Protein AF-A0A455TUZ4-F1 (afdb_monomer_lite)

Organism: Enterococcus faecium (NCBI:txid1352)

Structure (mmCIF, N/CA/C/O backbone):
data_AF-A0A455TUZ4-F1
#
_entry.id   AF-A0A455TUZ4-F1
#
loop_
_atom_site.group_PDB
_atom_site.id
_atom_site.type_symbol
_atom_site.label_atom_id
_atom_site.label_alt_id
_atom_site.label_comp_id
_atom_site.label_asym_id
_atom_site.label_entity_id
_atom_site.label_seq_id
_atom_site.pdbx_PDB_ins_code
_atom_site.Cartn_x
_atom_site.Cartn_y
_atom_site.Cartn_z
_atom_site.occupancy
_atom_site.B_iso_or_equiv
_atom_site.auth_seq_id
_atom_site.auth_comp_id
_atom_site.auth_asym_id
_atom_site.auth_atom_id
_atom_site.pdbx_PDB_model_num
ATOM 1 N N . MET A 1 1 ? 66.839 -11.693 -71.336 1.00 48.59 1 MET A N 1
ATOM 2 C CA . MET A 1 1 ? 67.489 -10.433 -70.902 1.00 48.59 1 MET A CA 1
ATOM 3 C C . MET A 1 1 ? 66.355 -9.428 -70.733 1.00 48.59 1 MET A C 1
ATOM 5 O O . MET A 1 1 ? 65.620 -9.278 -71.690 1.00 48.59 1 MET A O 1
ATOM 9 N N . VAL A 1 2 ? 66.029 -8.844 -69.581 1.00 43.50 2 VAL A N 1
ATOM 10 C CA . VAL A 1 2 ? 66.824 -8.419 -68.421 1.00 43.50 2 VAL A CA 1
ATOM 11 C C . VAL A 1 2 ? 65.975 -8.527 -67.129 1.00 43.50 2 VAL A C 1
ATOM 13 O O . VAL A 1 2 ? 64.757 -8.633 -67.217 1.00 43.50 2 VAL A O 1
ATOM 16 N N . SER A 1 3 ? 66.673 -8.542 -65.990 1.00 46.59 3 SER A N 1
ATOM 17 C CA . SER A 1 3 ? 66.346 -8.312 -64.563 1.00 46.59 3 SER A CA 1
ATOM 18 C C . SER A 1 3 ? 64.923 -7.844 -64.164 1.00 46.59 3 SER A C 1
ATOM 20 O O . SER A 1 3 ? 64.280 -7.096 -64.885 1.00 46.59 3 SER A O 1
ATOM 22 N N . SER A 1 4 ? 64.384 -8.184 -62.983 1.00 50.94 4 SER A N 1
ATOM 23 C CA . SER A 1 4 ? 64.894 -7.706 -61.683 1.00 50.94 4 SER A CA 1
ATOM 24 C C . SER A 1 4 ? 64.309 -8.453 -60.477 1.00 50.94 4 SER A C 1
ATOM 26 O O . SER A 1 4 ? 63.168 -8.903 -60.482 1.00 50.94 4 SER A O 1
ATOM 28 N N . SER A 1 5 ? 65.127 -8.542 -59.432 1.00 53.75 5 SER A N 1
ATOM 29 C CA . SER A 1 5 ? 64.927 -9.252 -58.170 1.00 53.75 5 SER A CA 1
ATOM 30 C C . SER A 1 5 ? 64.804 -8.286 -56.981 1.00 53.75 5 SER A C 1
ATOM 32 O O . SER A 1 5 ? 65.512 -7.283 -56.981 1.00 53.75 5 SER A O 1
ATOM 34 N N . LEU A 1 6 ? 64.057 -8.702 -55.942 1.00 51.56 6 LEU A N 1
ATOM 35 C CA . LEU A 1 6 ? 64.067 -8.229 -54.535 1.00 51.56 6 LEU A CA 1
ATOM 36 C C . LEU A 1 6 ? 63.584 -6.779 -54.293 1.00 51.56 6 LEU A C 1
ATOM 38 O O . LEU A 1 6 ? 63.928 -5.866 -55.021 1.00 51.56 6 LEU A O 1
ATOM 42 N N . GLY A 1 7 ? 62.824 -6.439 -53.254 1.00 52.12 7 GLY A N 1
ATOM 43 C CA . GLY A 1 7 ? 62.283 -7.165 -52.109 1.00 52.12 7 GLY A CA 1
ATOM 44 C C . GLY A 1 7 ? 61.522 -6.147 -51.244 1.00 52.12 7 GLY A C 1
ATOM 45 O O . GLY A 1 7 ? 62.008 -5.041 -51.017 1.00 52.12 7 GLY A O 1
ATOM 46 N N . THR A 1 8 ? 60.307 -6.466 -50.803 1.00 59.72 8 THR A N 1
ATOM 47 C CA . THR A 1 8 ? 59.522 -5.597 -49.911 1.00 59.72 8 THR A CA 1
ATOM 48 C C . THR A 1 8 ? 60.020 -5.760 -48.480 1.00 59.72 8 THR A C 1
ATOM 50 O O . THR A 1 8 ? 59.752 -6.770 -47.835 1.00 59.72 8 THR A O 1
ATOM 53 N N . SER A 1 9 ? 60.779 -4.779 -47.997 1.00 56.19 9 SER A N 1
ATOM 54 C CA . SER A 1 9 ? 61.252 -4.732 -46.614 1.00 56.19 9 SER A CA 1
ATOM 55 C C . SER A 1 9 ? 60.105 -4.312 -45.685 1.00 56.19 9 SER A C 1
ATOM 57 O O . SER A 1 9 ? 59.583 -3.205 -45.813 1.00 56.19 9 SER A O 1
ATOM 59 N N . LEU A 1 10 ? 59.694 -5.195 -44.769 1.00 61.59 10 LEU A N 1
ATOM 60 C CA . LEU A 1 10 ? 58.738 -4.888 -43.703 1.00 61.59 10 LEU A CA 1
ATOM 61 C C . LEU A 1 10 ? 59.512 -4.342 -42.495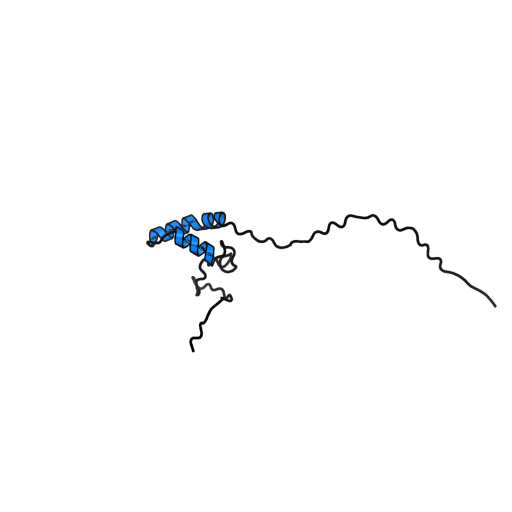 1.00 61.59 10 LEU A C 1
ATOM 63 O O . LEU A 1 10 ? 60.143 -5.097 -41.757 1.00 61.59 10 LEU A O 1
ATOM 67 N N . LEU A 1 11 ? 59.478 -3.025 -42.297 1.00 55.81 11 LEU A N 1
ATOM 68 C CA . LEU A 1 11 ? 60.016 -2.378 -41.099 1.00 55.81 11 LEU A CA 1
ATOM 69 C C . LEU A 1 11 ? 59.071 -2.631 -39.916 1.00 55.81 11 LEU A C 1
ATOM 71 O O . LEU A 1 11 ? 58.076 -1.931 -39.743 1.00 55.81 11 LEU A O 1
ATOM 75 N N . VAL A 1 12 ? 59.388 -3.629 -39.090 1.00 60.94 12 VAL A N 1
ATOM 76 C CA . VAL A 1 12 ? 58.763 -3.807 -37.771 1.00 60.94 12 VAL A CA 1
ATOM 77 C C . VAL A 1 12 ? 59.485 -2.887 -36.788 1.00 60.94 12 VAL A C 1
ATOM 79 O O . VAL A 1 12 ? 60.535 -3.227 -36.248 1.00 60.94 12 VAL A O 1
ATOM 82 N N . GLY A 1 13 ? 58.952 -1.681 -36.598 1.00 55.47 13 GLY A N 1
ATOM 83 C CA . GLY A 1 13 ? 59.354 -0.820 -35.487 1.00 55.47 13 GLY A CA 1
ATOM 84 C C . GLY A 1 13 ? 58.789 -1.342 -34.157 1.00 55.47 13 GLY A C 1
ATOM 85 O O . GLY A 1 13 ? 57.751 -2.009 -34.163 1.00 55.47 13 GLY A O 1
ATOM 86 N N . PRO A 1 14 ? 59.427 -1.050 -33.009 1.00 55.72 14 PRO A N 1
ATOM 87 C CA . PRO A 1 14 ? 58.865 -1.400 -31.713 1.00 55.72 14 PRO A CA 1
ATOM 88 C C . PRO A 1 14 ? 57.566 -0.612 -31.504 1.00 55.72 14 PRO A C 1
ATOM 90 O O . PRO A 1 14 ? 57.588 0.610 -31.354 1.00 55.72 14 PRO A O 1
ATOM 93 N N . MET A 1 15 ? 56.423 -1.302 -31.493 1.00 55.47 15 MET A N 1
ATOM 94 C CA . MET A 1 15 ? 55.205 -0.719 -30.940 1.00 55.47 15 MET A CA 1
ATOM 95 C C . MET A 1 15 ? 55.405 -0.562 -29.436 1.00 55.47 15 MET A C 1
ATOM 97 O O . MET A 1 15 ? 55.523 -1.541 -28.702 1.00 55.47 15 MET A O 1
ATOM 101 N N . MET A 1 16 ? 55.452 0.685 -28.981 1.00 55.97 16 MET A N 1
ATOM 102 C CA . MET A 1 16 ? 55.332 1.016 -27.568 1.00 55.97 16 MET A CA 1
ATOM 103 C C . MET A 1 16 ? 53.908 0.634 -27.143 1.00 55.97 16 MET A C 1
ATOM 105 O O . MET A 1 16 ? 52.960 1.361 -27.433 1.00 55.97 16 MET A O 1
ATOM 109 N N . VAL A 1 17 ? 53.739 -0.528 -26.508 1.00 54.59 17 VAL A N 1
ATOM 110 C CA . VAL A 1 17 ? 52.475 -0.891 -25.857 1.00 54.59 17 VAL A CA 1
ATOM 111 C C . VAL A 1 17 ? 52.363 -0.013 -24.620 1.00 54.59 17 VAL A C 1
ATOM 113 O O . VAL A 1 17 ? 52.933 -0.312 -23.572 1.00 54.59 17 VAL A O 1
ATOM 116 N N . THR A 1 18 ? 51.670 1.115 -24.738 1.00 52.03 18 THR A N 1
ATOM 117 C CA . THR A 1 18 ? 51.223 1.833 -23.552 1.00 52.03 18 THR A CA 1
ATOM 118 C C . THR A 1 18 ? 50.140 0.966 -22.919 1.00 52.03 18 THR A C 1
ATOM 120 O O . THR A 1 18 ? 49.071 0.757 -23.488 1.00 52.03 18 THR A O 1
ATOM 123 N N . ALA A 1 19 ? 50.435 0.378 -21.760 1.00 58.31 19 ALA A N 1
ATOM 124 C CA . ALA A 1 19 ? 49.419 -0.268 -20.943 1.00 58.31 19 ALA A CA 1
ATOM 125 C C . ALA A 1 19 ? 48.482 0.828 -20.421 1.00 58.31 19 ALA A C 1
ATOM 127 O O . ALA A 1 19 ? 48.681 1.380 -19.340 1.00 58.31 19 ALA A O 1
ATOM 128 N N . VAL A 1 20 ? 47.489 1.201 -21.227 1.00 54.00 20 VAL A N 1
ATOM 129 C CA . VAL A 1 20 ? 46.337 1.945 -20.732 1.00 54.00 20 VAL A CA 1
ATOM 130 C C . VAL A 1 20 ? 45.619 0.983 -19.787 1.00 54.00 20 VAL A C 1
ATOM 132 O O . VAL A 1 20 ? 45.302 -0.130 -20.217 1.00 54.00 20 VAL A O 1
ATOM 135 N N . PRO A 1 21 ? 45.384 1.335 -18.512 1.00 50.50 21 PRO A N 1
ATOM 136 C CA . PRO A 1 21 ? 44.546 0.510 -17.663 1.00 50.50 21 PRO A CA 1
ATOM 137 C C . PRO A 1 21 ? 43.171 0.451 -18.328 1.00 50.50 21 PRO A C 1
ATOM 139 O O . PRO A 1 21 ? 42.440 1.440 -18.356 1.00 50.50 21 PRO A O 1
ATOM 142 N N . GLN A 1 22 ? 42.825 -0.697 -18.911 1.00 45.62 22 GLN A N 1
ATOM 143 C CA . GLN A 1 22 ? 41.437 -0.973 -19.231 1.00 45.62 22 GLN A CA 1
ATOM 144 C C . GLN A 1 22 ? 40.730 -1.143 -17.897 1.00 45.62 22 GLN A C 1
ATOM 146 O O . GLN A 1 22 ? 40.739 -2.215 -17.295 1.00 45.62 22 GLN A O 1
ATOM 151 N N . HIS A 1 23 ? 40.162 -0.045 -17.410 1.00 48.53 23 HIS A N 1
ATOM 152 C CA . HIS A 1 23 ? 39.167 -0.102 -16.366 1.00 48.53 23 HIS A CA 1
ATOM 153 C C . HIS A 1 23 ? 37.979 -0.858 -16.959 1.00 48.53 23 HIS A C 1
ATOM 155 O O . HIS A 1 23 ? 37.214 -0.319 -17.761 1.00 48.53 23 HIS A O 1
ATOM 161 N N . VAL A 1 24 ? 37.891 -2.149 -16.643 1.00 52.78 24 VAL A N 1
ATOM 162 C CA . VAL A 1 24 ? 36.712 -2.963 -16.920 1.00 52.78 24 VAL A CA 1
ATOM 163 C C . VAL A 1 24 ? 35.606 -2.387 -16.049 1.00 52.78 24 VAL A C 1
ATOM 165 O O . VAL A 1 24 ? 35.453 -2.739 -14.884 1.00 52.78 24 VAL A O 1
ATOM 168 N N .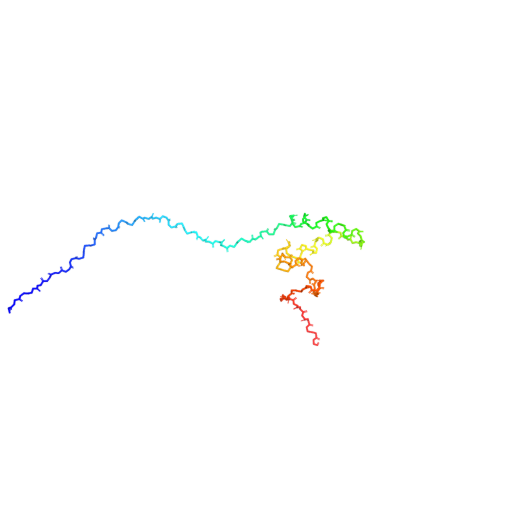 HIS A 1 25 ? 34.872 -1.423 -16.593 1.00 48.16 25 HIS A N 1
ATOM 169 C CA . HIS A 1 25 ? 33.552 -1.116 -16.087 1.00 48.16 25 HIS A CA 1
ATOM 170 C C . HIS A 1 25 ? 32.669 -2.281 -16.527 1.00 48.16 25 HIS A C 1
ATOM 172 O O . HIS A 1 25 ? 32.278 -2.376 -17.689 1.00 48.16 25 HIS A O 1
ATOM 178 N N . ALA A 1 26 ? 32.419 -3.212 -15.610 1.00 53.00 26 ALA A N 1
ATOM 179 C CA . ALA A 1 26 ? 31.184 -3.964 -15.681 1.00 53.00 26 ALA A CA 1
ATOM 180 C C . ALA A 1 26 ? 30.072 -2.922 -15.519 1.00 53.00 26 ALA A C 1
ATOM 182 O O . ALA A 1 26 ? 29.904 -2.361 -14.437 1.00 53.00 26 ALA A O 1
ATOM 183 N N . ASP A 1 27 ? 29.392 -2.584 -16.613 1.00 47.16 27 ASP A N 1
ATOM 184 C CA . ASP A 1 27 ? 28.129 -1.861 -16.534 1.00 47.16 27 ASP A CA 1
ATOM 185 C C . ASP A 1 27 ? 27.142 -2.792 -15.824 1.00 47.16 27 ASP A C 1
ATOM 187 O O . ASP A 1 27 ? 26.488 -3.639 -16.434 1.00 47.16 27 ASP A O 1
ATOM 191 N N . GLU A 1 28 ? 27.047 -2.661 -14.502 1.00 54.94 28 GLU A N 1
ATOM 192 C CA . GLU A 1 28 ? 25.908 -3.148 -13.734 1.00 54.94 28 GLU A CA 1
ATOM 193 C C . GLU A 1 28 ? 24.729 -2.216 -14.023 1.00 54.94 28 GLU A C 1
ATOM 195 O O . GLU A 1 28 ? 24.278 -1.432 -13.187 1.00 54.94 28 GLU A O 1
ATOM 200 N N . GLN A 1 29 ? 24.247 -2.247 -15.267 1.00 47.22 29 GLN A N 1
ATOM 201 C CA . GLN A 1 29 ? 23.084 -1.483 -15.679 1.00 47.22 29 GLN A CA 1
ATOM 202 C C . GLN A 1 29 ? 21.829 -2.205 -15.177 1.00 47.22 29 GLN A C 1
ATOM 204 O O . GLN A 1 29 ? 21.115 -2.893 -15.900 1.00 47.22 29 GLN A O 1
ATOM 209 N N . GLY A 1 30 ? 21.593 -2.055 -13.880 1.00 43.97 30 GLY A N 1
ATOM 210 C CA . GLY A 1 30 ? 20.401 -2.493 -13.186 1.00 43.97 30 GLY A CA 1
ATOM 211 C C . GLY A 1 30 ? 20.267 -1.655 -11.932 1.00 43.97 30 GLY A C 1
ATOM 212 O O . GLY A 1 30 ? 20.719 -2.061 -10.868 1.00 43.97 30 GLY A O 1
ATOM 213 N N . SER A 1 31 ? 19.642 -0.482 -12.049 1.00 46.59 31 SER A N 1
ATOM 214 C CA . SER A 1 31 ? 19.110 0.223 -10.884 1.00 46.59 31 SER A CA 1
ATOM 215 C C . SER A 1 31 ? 18.004 -0.660 -10.304 1.00 46.59 31 SER A C 1
ATOM 217 O O . SER A 1 31 ? 16.835 -0.553 -10.663 1.00 46.59 31 SER A O 1
ATOM 219 N N . GLN A 1 32 ? 18.395 -1.632 -9.482 1.00 52.22 32 GLN A N 1
ATOM 220 C CA . GLN A 1 32 ? 17.488 -2.305 -8.574 1.00 52.22 32 GLN A CA 1
ATOM 221 C C . GLN A 1 32 ? 16.989 -1.183 -7.668 1.00 52.22 32 GLN A C 1
ATOM 223 O O . GLN A 1 32 ? 17.759 -0.651 -6.868 1.00 52.22 32 GLN A O 1
ATOM 228 N N . THR A 1 33 ? 15.746 -0.743 -7.852 1.00 58.53 33 THR A N 1
ATOM 229 C CA . THR A 1 33 ? 15.086 0.115 -6.873 1.00 58.53 33 THR A CA 1
ATOM 230 C C . THR A 1 33 ? 15.120 -0.668 -5.571 1.00 58.53 33 THR A C 1
ATOM 232 O O . THR A 1 33 ? 14.409 -1.660 -5.426 1.00 58.53 33 THR A O 1
ATOM 235 N N . VAL A 1 34 ? 16.049 -0.321 -4.681 1.00 65.31 34 VAL A N 1
ATOM 236 C CA . VAL A 1 34 ? 16.178 -1.012 -3.405 1.00 65.31 34 VAL A CA 1
ATOM 237 C C . VAL A 1 34 ? 14.879 -0.723 -2.679 1.00 65.31 34 VAL A C 1
ATOM 239 O O . VAL A 1 34 ? 14.574 0.435 -2.401 1.00 65.31 34 VAL A O 1
ATOM 242 N N . ALA A 1 35 ? 14.074 -1.762 -2.475 1.00 75.81 35 ALA A N 1
ATOM 243 C CA . ALA A 1 35 ? 12.856 -1.647 -1.703 1.00 75.81 35 ALA A CA 1
ATOM 244 C C . ALA A 1 35 ? 13.210 -1.043 -0.340 1.00 75.81 35 ALA A C 1
ATOM 246 O O . ALA A 1 35 ? 14.019 -1.609 0.395 1.00 75.81 35 ALA A O 1
ATOM 247 N N . ASP A 1 36 ? 12.622 0.110 -0.033 1.00 90.62 36 ASP A N 1
ATOM 248 C CA . ASP A 1 36 ? 12.730 0.761 1.265 1.00 90.62 36 ASP A CA 1
ATOM 249 C C . ASP A 1 36 ? 11.392 0.577 1.991 1.00 90.62 36 ASP A C 1
ATOM 251 O O . ASP A 1 36 ? 10.412 1.267 1.678 1.00 90.62 36 ASP A O 1
ATOM 255 N N . PRO A 1 37 ? 11.312 -0.376 2.939 1.00 93.19 37 PRO A N 1
ATOM 256 C CA . PRO A 1 37 ? 10.080 -0.639 3.662 1.00 93.19 37 PRO A CA 1
ATOM 257 C C . PRO A 1 37 ? 9.576 0.588 4.417 1.00 93.19 37 PRO A C 1
ATOM 259 O O . PRO A 1 37 ? 8.366 0.781 4.493 1.00 93.19 37 PRO A O 1
ATOM 262 N N . GLN A 1 38 ? 10.476 1.418 4.957 1.00 96.94 38 GLN A N 1
ATOM 263 C CA . GLN A 1 38 ? 10.073 2.581 5.738 1.00 96.94 38 GLN A CA 1
ATOM 264 C C . GLN A 1 38 ? 9.484 3.655 4.829 1.00 96.94 38 GLN A C 1
ATOM 266 O O . GLN A 1 38 ? 8.403 4.156 5.121 1.00 96.94 38 GLN A O 1
ATOM 271 N N . ALA A 1 39 ? 10.119 3.933 3.688 1.00 96.06 39 ALA A N 1
ATOM 272 C CA . ALA A 1 39 ? 9.573 4.875 2.713 1.00 96.06 39 ALA A CA 1
ATOM 273 C C . ALA A 1 39 ? 8.188 4.441 2.201 1.00 96.06 39 ALA A C 1
ATOM 275 O O . ALA A 1 39 ? 7.290 5.271 2.059 1.00 96.06 39 ALA A O 1
ATOM 276 N N . PHE A 1 40 ? 7.982 3.140 1.966 1.00 96.44 40 PHE A N 1
ATOM 277 C CA . PHE A 1 40 ? 6.671 2.623 1.574 1.00 96.44 40 PHE A CA 1
ATOM 278 C C . PHE A 1 40 ? 5.631 2.752 2.699 1.00 96.44 40 PHE A C 1
ATOM 280 O O . PHE A 1 40 ? 4.502 3.168 2.439 1.00 96.44 40 PHE A O 1
ATOM 287 N N . ILE A 1 41 ? 6.002 2.448 3.951 1.00 97.81 41 ILE A N 1
ATOM 288 C CA . ILE A 1 41 ? 5.133 2.653 5.124 1.00 97.81 41 ILE A CA 1
ATOM 289 C C . ILE A 1 41 ? 4.742 4.127 5.244 1.00 97.81 41 ILE A C 1
ATOM 291 O O . ILE A 1 41 ? 3.562 4.423 5.421 1.00 97.81 41 ILE A O 1
ATOM 295 N N . ASP A 1 42 ? 5.698 5.041 5.103 1.00 98.00 42 ASP A N 1
ATOM 296 C CA . ASP A 1 42 ? 5.455 6.481 5.188 1.00 98.00 42 ASP A CA 1
ATOM 297 C C . ASP A 1 42 ? 4.523 6.953 4.059 1.00 98.00 42 ASP A C 1
ATOM 299 O O . ASP A 1 42 ? 3.650 7.794 4.281 1.00 98.00 42 ASP A O 1
ATOM 303 N N . GLN A 1 43 ? 4.643 6.364 2.864 1.00 97.06 43 GLN A N 1
ATOM 304 C CA . GLN A 1 43 ? 3.792 6.668 1.713 1.00 97.06 43 GLN A CA 1
ATOM 305 C C . GLN A 1 43 ? 2.323 6.270 1.929 1.00 97.06 43 GLN A C 1
ATOM 307 O O . GLN A 1 43 ? 1.428 7.010 1.517 1.00 97.06 43 GLN A O 1
ATOM 312 N N . ILE A 1 44 ? 2.054 5.105 2.529 1.00 97.75 44 ILE A N 1
ATOM 313 C CA . ILE A 1 44 ? 0.682 4.573 2.647 1.00 97.75 44 ILE A CA 1
ATOM 314 C C . ILE A 1 44 ? 0.071 4.743 4.040 1.00 97.75 44 ILE A C 1
ATOM 316 O O . ILE A 1 44 ? -1.138 4.580 4.199 1.00 97.75 44 ILE A O 1
ATOM 320 N N . GLY A 1 45 ? 0.885 5.045 5.054 1.00 98.19 45 GLY A N 1
ATOM 321 C CA . GLY A 1 45 ? 0.518 4.921 6.463 1.00 98.19 45 GLY A CA 1
ATOM 322 C C . GLY A 1 45 ? -0.648 5.812 6.877 1.00 98.19 45 GLY A C 1
ATOM 323 O O . GLY A 1 45 ? -1.536 5.363 7.601 1.00 98.19 45 GLY A O 1
ATOM 324 N N . TRP A 1 46 ? -0.691 7.049 6.374 1.00 98.44 46 TRP A N 1
ATOM 325 C CA . TRP A 1 46 ? -1.801 7.962 6.653 1.00 98.44 46 TRP A CA 1
ATOM 326 C C . TRP A 1 46 ? -3.120 7.445 6.063 1.00 98.44 46 TRP A C 1
ATOM 328 O O . TRP A 1 46 ? -4.093 7.278 6.797 1.00 98.44 46 TRP A O 1
ATOM 338 N N . SER A 1 47 ? -3.129 7.094 4.773 1.00 98.19 47 SER A N 1
ATOM 339 C CA . SER A 1 47 ? -4.319 6.565 4.093 1.00 98.19 47 SER A CA 1
ATOM 340 C C . SER A 1 47 ? -4.789 5.245 4.708 1.00 98.19 47 SER A C 1
ATOM 342 O O . SER A 1 47 ? -5.983 5.044 4.915 1.00 98.19 47 SER A O 1
ATOM 344 N N . ALA A 1 48 ? -3.857 4.351 5.052 1.00 98.25 48 ALA A N 1
ATOM 345 C CA . ALA A 1 48 ? -4.177 3.092 5.719 1.00 98.25 48 ALA A CA 1
ATOM 346 C C . ALA A 1 48 ? -4.809 3.325 7.100 1.00 98.25 48 ALA A C 1
ATOM 348 O O . ALA A 1 48 ? -5.764 2.639 7.451 1.00 98.25 48 ALA A O 1
ATOM 349 N N . SER A 1 49 ? -4.319 4.308 7.864 1.00 98.44 49 SER A N 1
ATOM 350 C CA . SER A 1 49 ? -4.893 4.690 9.160 1.00 98.44 49 SER A CA 1
ATOM 351 C C . SER A 1 49 ? -6.324 5.219 9.027 1.00 98.44 49 SER A C 1
ATOM 353 O O . SER A 1 49 ? -7.217 4.760 9.740 1.00 98.44 49 SER A O 1
ATOM 355 N N . GLU A 1 50 ? -6.566 6.129 8.079 1.00 98.62 50 GLU A N 1
ATOM 356 C CA . GLU A 1 50 ? -7.889 6.722 7.846 1.00 98.62 50 GLU A CA 1
ATOM 357 C C . GLU A 1 50 ? -8.922 5.673 7.406 1.00 98.62 50 GLU A C 1
ATOM 359 O O . GLU A 1 50 ? -10.017 5.582 7.977 1.00 98.62 50 GLU A O 1
ATOM 364 N N . VAL A 1 51 ? -8.559 4.836 6.427 1.00 98.31 51 VAL A N 1
ATOM 365 C CA . VAL A 1 51 ? -9.431 3.760 5.941 1.00 98.31 51 VAL A CA 1
ATOM 366 C C . VAL A 1 51 ? -9.681 2.744 7.049 1.00 98.31 51 VAL A C 1
ATOM 368 O O . VAL A 1 51 ? -10.825 2.339 7.248 1.00 98.31 5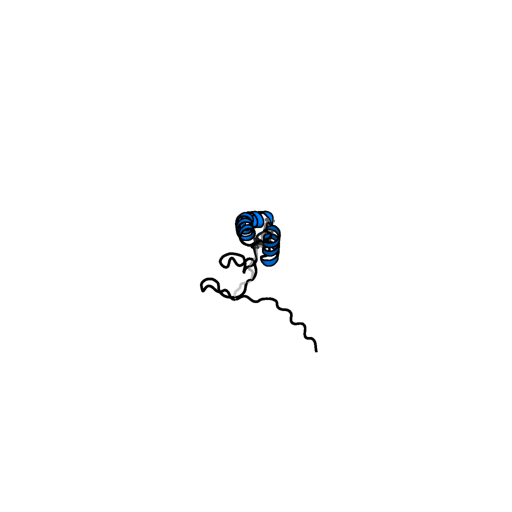1 VAL A O 1
ATOM 371 N N .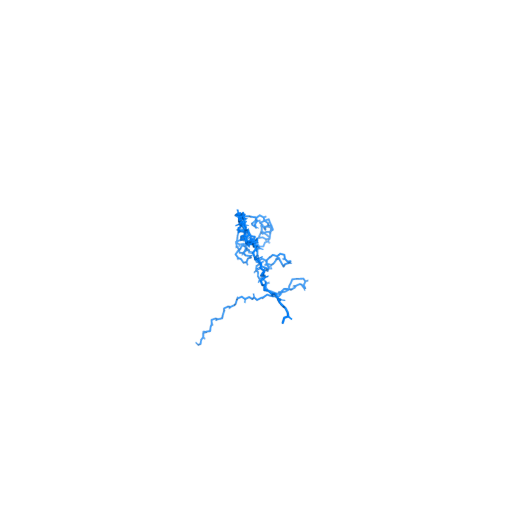 ALA A 1 52 ? -8.654 2.346 7.798 1.00 98.38 52 ALA A N 1
ATOM 372 C CA . ALA A 1 52 ? -8.811 1.359 8.856 1.00 98.38 52 ALA A CA 1
ATOM 373 C C . ALA A 1 52 ? -9.729 1.851 9.986 1.00 98.38 52 ALA A C 1
ATOM 375 O O . ALA A 1 52 ? -10.647 1.131 10.377 1.00 98.38 52 ALA A O 1
ATOM 376 N N . ALA A 1 53 ? -9.549 3.096 10.440 1.00 98.25 53 ALA A N 1
ATOM 377 C CA . ALA A 1 53 ? -10.401 3.708 11.460 1.00 98.25 53 ALA A CA 1
ATOM 378 C C . ALA A 1 53 ? -11.869 3.809 11.013 1.00 98.25 53 ALA A C 1
ATOM 380 O O . ALA A 1 53 ? -12.778 3.606 11.815 1.00 98.25 53 ALA A O 1
ATOM 381 N N . SER A 1 54 ? -12.101 4.079 9.727 1.00 98.44 54 SER A N 1
ATOM 382 C CA . SER A 1 54 ? -13.451 4.203 9.164 1.00 98.44 54 SER A CA 1
ATOM 383 C C . SER A 1 54 ? -14.158 2.860 8.943 1.00 98.44 54 SER A C 1
ATOM 385 O O . SER A 1 54 ? -15.369 2.847 8.735 1.00 98.44 54 SER A O 1
ATOM 387 N N . ASN A 1 55 ? -13.424 1.743 8.960 1.00 98.25 55 ASN A N 1
ATOM 388 C CA . ASN A 1 55 ? -13.937 0.420 8.586 1.00 98.25 55 ASN A CA 1
ATOM 389 C C . ASN A 1 55 ? -13.769 -0.651 9.681 1.00 98.25 55 ASN A C 1
ATOM 391 O O . ASN A 1 55 ? -13.936 -1.829 9.383 1.00 98.25 55 ASN A O 1
ATOM 395 N N . ASP A 1 56 ? -13.449 -0.265 10.922 1.00 97.88 56 ASP A N 1
ATOM 396 C CA . ASP A 1 56 ? -13.184 -1.196 12.039 1.00 97.88 56 ASP A CA 1
ATOM 397 C C . ASP A 1 56 ? -12.089 -2.232 11.705 1.00 97.88 56 ASP A C 1
ATOM 399 O O . ASP A 1 56 ? -12.213 -3.434 11.942 1.00 97.88 56 ASP A O 1
ATOM 403 N N . LEU A 1 57 ? -11.001 -1.757 11.090 1.00 98.00 57 LEU A N 1
ATOM 404 C CA . LEU A 1 57 ? -9.847 -2.575 10.715 1.00 98.00 57 LEU A CA 1
ATOM 405 C C . LEU A 1 57 ? -8.589 -2.131 11.465 1.00 98.00 57 LEU A C 1
ATOM 407 O O . LEU A 1 57 ? -8.474 -1.012 11.963 1.00 98.00 57 LEU A O 1
ATOM 411 N N . TYR A 1 58 ? -7.581 -3.001 11.474 1.00 98.31 58 TYR A N 1
ATOM 412 C CA . TYR A 1 58 ? -6.248 -2.666 11.963 1.00 98.31 58 TYR A CA 1
ATOM 413 C C . TYR A 1 58 ? -5.384 -2.101 10.833 1.00 98.31 58 TYR A C 1
ATOM 415 O O . TYR A 1 58 ? -5.003 -2.829 9.914 1.00 98.31 58 TYR A O 1
ATOM 423 N N . ALA A 1 59 ? -4.993 -0.827 10.941 1.00 98.25 59 ALA A N 1
ATOM 424 C CA . ALA A 1 59 ? -4.075 -0.200 9.984 1.00 98.25 59 ALA A CA 1
ATOM 425 C C . ALA A 1 59 ? -2.740 -0.961 9.889 1.00 98.25 59 ALA A C 1
ATOM 427 O O . ALA A 1 59 ? -2.172 -1.098 8.810 1.00 98.25 59 ALA A O 1
ATOM 428 N N . SER A 1 60 ? -2.272 -1.523 11.007 1.00 98.31 60 SER A N 1
ATOM 429 C CA . SER A 1 60 ? -1.060 -2.345 11.064 1.00 98.31 60 SER A CA 1
ATOM 430 C C . SER A 1 60 ? -1.136 -3.574 10.158 1.00 98.31 60 SER A C 1
ATOM 432 O O . SER A 1 60 ? -0.193 -3.847 9.418 1.00 98.31 60 SER A O 1
ATOM 434 N N . VAL A 1 61 ? -2.259 -4.296 10.180 1.00 98.06 61 VAL A N 1
ATOM 435 C CA . VAL A 1 61 ? -2.473 -5.478 9.336 1.00 98.06 61 VAL A CA 1
ATOM 436 C C . VAL A 1 61 ? -2.575 -5.064 7.869 1.00 98.06 61 VAL A C 1
ATOM 438 O O . VAL A 1 61 ? -1.931 -5.677 7.023 1.00 98.06 61 VAL A O 1
ATOM 441 N N . MET A 1 62 ? -3.287 -3.972 7.575 1.00 98.38 62 MET A N 1
ATOM 442 C CA . MET A 1 62 ? -3.416 -3.438 6.215 1.00 98.38 62 MET A CA 1
ATOM 443 C C . MET A 1 62 ? -2.057 -3.055 5.607 1.00 98.38 62 MET A C 1
ATOM 445 O O . MET A 1 62 ? -1.763 -3.432 4.474 1.00 98.38 62 MET A O 1
ATOM 449 N N . ILE A 1 63 ? -1.205 -2.359 6.369 1.00 98.25 63 ILE A N 1
ATOM 450 C CA . ILE A 1 63 ? 0.153 -1.986 5.945 1.00 98.25 63 ILE A CA 1
ATOM 451 C C . ILE A 1 63 ? 1.025 -3.234 5.764 1.00 98.25 63 ILE A C 1
ATOM 453 O O . ILE A 1 63 ? 1.731 -3.343 4.763 1.00 98.25 63 ILE A O 1
ATOM 457 N N . ALA A 1 64 ? 0.961 -4.196 6.690 1.00 97.69 64 ALA A N 1
ATOM 458 C CA . ALA A 1 64 ? 1.729 -5.438 6.596 1.00 97.69 64 ALA A CA 1
ATOM 459 C C . ALA A 1 64 ? 1.353 -6.266 5.355 1.00 97.69 64 ALA A C 1
ATOM 461 O O . ALA A 1 64 ? 2.235 -6.772 4.662 1.00 97.69 64 ALA A O 1
ATOM 462 N N . GLN A 1 65 ? 0.059 -6.368 5.044 1.00 97.44 65 GLN A N 1
ATOM 463 C CA . GLN A 1 65 ? -0.415 -7.037 3.834 1.00 97.44 65 GLN A CA 1
ATOM 464 C C . GLN A 1 65 ? 0.011 -6.277 2.580 1.00 97.44 65 GLN A C 1
ATOM 466 O O . GLN A 1 65 ? 0.551 -6.888 1.666 1.00 97.44 65 GLN A O 1
ATOM 471 N N . ALA A 1 66 ? -0.145 -4.951 2.553 1.00 97.50 66 ALA A N 1
ATOM 472 C CA . ALA A 1 66 ? 0.309 -4.146 1.424 1.00 97.50 66 ALA A CA 1
ATOM 473 C C . ALA A 1 66 ? 1.813 -4.334 1.178 1.00 97.50 66 ALA A C 1
ATOM 475 O O . ALA A 1 66 ? 2.215 -4.538 0.040 1.00 97.50 66 ALA A O 1
ATOM 476 N N . LEU A 1 67 ? 2.646 -4.336 2.224 1.00 96.50 67 LEU A N 1
ATOM 477 C CA . LEU A 1 67 ? 4.084 -4.614 2.117 1.00 96.50 67 LEU A CA 1
ATOM 478 C C . LEU A 1 67 ? 4.362 -5.971 1.455 1.00 96.50 67 LEU A C 1
ATOM 480 O O . LEU A 1 67 ? 5.166 -6.039 0.522 1.00 96.50 67 LEU A O 1
ATOM 484 N N . LEU A 1 68 ? 3.690 -7.025 1.931 1.00 95.12 68 LEU A N 1
ATOM 485 C CA . LEU A 1 68 ? 3.876 -8.400 1.467 1.00 95.12 68 LEU A CA 1
ATOM 486 C C . LEU A 1 68 ? 3.412 -8.592 0.016 1.00 95.12 68 LEU A C 1
ATOM 488 O O . LEU A 1 68 ? 4.170 -9.101 -0.806 1.00 95.12 68 LEU A O 1
ATOM 492 N N . GLU A 1 69 ? 2.192 -8.164 -0.300 1.00 95.81 69 GLU A N 1
ATOM 493 C CA . GLU A 1 69 ? 1.551 -8.399 -1.601 1.00 95.81 69 GLU A CA 1
ATOM 494 C C . GLU A 1 69 ? 2.148 -7.525 -2.715 1.00 95.81 69 GLU A C 1
ATOM 496 O O . GLU A 1 69 ? 2.182 -7.918 -3.882 1.00 95.81 69 GLU A O 1
ATOM 501 N N . SER A 1 70 ? 2.661 -6.340 -2.369 1.00 96.25 70 SER A N 1
ATOM 502 C CA . SER A 1 70 ? 3.177 -5.378 -3.349 1.00 96.25 70 SER A CA 1
ATOM 503 C C . SER A 1 70 ? 4.690 -5.416 -3.548 1.00 96.25 70 SER A C 1
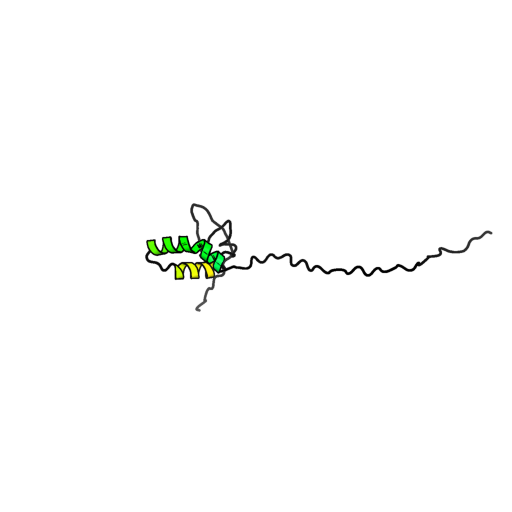ATOM 505 O O . SER A 1 70 ? 5.191 -4.669 -4.393 1.00 96.25 70 SER A O 1
ATOM 507 N N . ALA A 1 71 ? 5.414 -6.239 -2.783 1.00 95.44 71 ALA A N 1
ATOM 508 C CA . ALA A 1 71 ? 6.870 -6.172 -2.660 1.00 95.44 71 ALA A CA 1
ATOM 509 C C . ALA A 1 71 ? 7.343 -4.744 -2.321 1.00 95.44 71 ALA A C 1
ATOM 511 O O . ALA A 1 71 ? 8.106 -4.137 -3.074 1.00 95.44 71 ALA A O 1
ATOM 512 N N . TYR A 1 72 ? 6.862 -4.183 -1.206 1.00 95.88 72 TYR A N 1
ATOM 513 C CA . TYR A 1 72 ? 7.194 -2.810 -0.779 1.00 95.88 72 TYR A CA 1
ATOM 514 C C . TYR A 1 72 ? 6.835 -1.738 -1.835 1.00 95.88 72 TYR A C 1
ATOM 516 O O . TYR A 1 72 ? 7.560 -0.764 -2.023 1.00 95.88 72 TYR A O 1
ATOM 524 N N . GLY A 1 73 ? 5.753 -1.954 -2.588 1.00 95.50 73 GLY A N 1
ATOM 525 C CA . GLY A 1 73 ? 5.284 -1.078 -3.668 1.00 95.50 73 GLY A CA 1
ATOM 526 C C . GLY A 1 73 ? 5.976 -1.273 -5.021 1.00 95.50 73 GLY A C 1
ATOM 527 O O . GLY A 1 73 ? 5.566 -0.659 -6.008 1.00 95.50 73 GLY A O 1
ATOM 528 N N . THR A 1 74 ? 6.995 -2.131 -5.101 1.00 95.56 74 THR A N 1
ATOM 529 C CA . THR A 1 74 ? 7.855 -2.265 -6.293 1.00 95.56 74 THR A CA 1
ATOM 530 C C . THR A 1 74 ? 7.378 -3.307 -7.305 1.00 95.56 74 THR A C 1
ATOM 532 O O . THR A 1 74 ? 7.908 -3.372 -8.415 1.00 95.56 74 THR A O 1
ATOM 535 N N . SER A 1 75 ? 6.370 -4.125 -6.974 1.00 95.50 75 SER A N 1
ATOM 536 C CA . SER A 1 75 ? 5.813 -5.067 -7.949 1.00 95.50 75 SER A CA 1
ATOM 537 C C . SER A 1 75 ? 5.210 -4.317 -9.141 1.00 95.50 75 SER A C 1
ATOM 539 O O . SER A 1 75 ? 4.620 -3.248 -8.984 1.00 95.50 75 SER A O 1
ATOM 541 N N . GLY A 1 76 ? 5.292 -4.893 -10.344 1.00 96.00 76 GLY A N 1
ATOM 542 C CA . GLY A 1 76 ? 4.756 -4.247 -11.550 1.00 96.00 76 GLY A CA 1
ATOM 543 C C . GLY A 1 76 ? 3.252 -3.937 -11.480 1.00 96.00 76 GLY A C 1
ATOM 544 O O . GLY A 1 76 ? 2.790 -2.996 -12.119 1.00 96.00 76 GLY A O 1
ATOM 545 N N . LEU A 1 77 ? 2.490 -4.692 -10.679 1.00 96.94 77 LEU A N 1
ATOM 546 C CA . LEU A 1 77 ? 1.064 -4.450 -10.440 1.00 96.94 77 LEU A CA 1
ATOM 547 C C . LEU A 1 77 ? 0.815 -3.328 -9.410 1.00 96.94 77 LEU A C 1
ATOM 549 O O . LEU A 1 77 ? -0.184 -2.619 -9.505 1.00 96.94 77 LEU A O 1
ATOM 553 N N . ALA A 1 78 ? 1.723 -3.142 -8.451 1.00 97.12 78 ALA A N 1
ATOM 554 C CA . ALA A 1 78 ? 1.624 -2.117 -7.413 1.00 97.12 78 ALA A CA 1
ATOM 555 C C . ALA A 1 78 ? 2.208 -0.762 -7.829 1.00 97.12 78 ALA A C 1
ATOM 557 O O . ALA A 1 78 ? 1.719 0.282 -7.405 1.00 97.12 78 ALA A O 1
ATOM 558 N N . SER A 1 79 ? 3.252 -0.768 -8.652 1.00 95.88 79 SER A N 1
ATOM 559 C CA . SER A 1 79 ? 3.889 0.441 -9.160 1.00 95.88 79 SER A CA 1
ATOM 560 C C . SER A 1 79 ? 3.014 1.170 -10.185 1.00 95.88 79 SER A C 1
ATOM 562 O O . SER A 1 79 ? 2.032 0.639 -10.716 1.00 95.88 79 SER A O 1
ATOM 564 N N . ALA A 1 80 ? 3.385 2.417 -10.478 1.00 95.44 80 ALA A N 1
ATOM 565 C CA . ALA A 1 80 ? 2.771 3.176 -11.556 1.00 95.44 80 ALA A CA 1
ATOM 566 C C . ALA A 1 80 ? 2.846 2.390 -12.884 1.00 95.44 80 ALA A C 1
ATOM 568 O O . ALA A 1 80 ? 3.876 1.773 -13.167 1.00 95.44 80 ALA A O 1
ATOM 569 N N . PRO A 1 81 ? 1.793 2.422 -13.718 1.00 96.38 81 PRO A N 1
ATOM 570 C CA . PRO A 1 81 ? 0.565 3.212 -13.574 1.00 96.38 81 PRO A CA 1
ATOM 571 C C . PRO A 1 81 ? -0.596 2.472 -12.874 1.00 96.38 81 PRO A C 1
ATOM 573 O O . PRO A 1 81 ? -1.719 2.967 -12.896 1.00 96.38 81 PRO A O 1
ATOM 576 N N . ASN A 1 82 ? -0.364 1.287 -12.303 1.00 97.25 82 ASN A N 1
ATOM 577 C CA . ASN A 1 82 ? -1.430 0.366 -11.892 1.00 97.25 82 ASN A CA 1
ATOM 578 C C . ASN A 1 82 ? -1.925 0.594 -10.453 1.00 97.25 82 ASN A C 1
ATOM 580 O O . ASN A 1 82 ? -3.122 0.482 -10.199 1.00 97.25 82 ASN A O 1
ATOM 584 N N . TYR A 1 83 ? -1.017 0.908 -9.520 1.00 97.06 83 TYR A N 1
ATOM 585 C CA . TYR A 1 83 ? -1.323 1.237 -8.116 1.00 97.06 83 TYR A CA 1
ATOM 586 C C . TYR A 1 83 ? -2.152 0.184 -7.350 1.00 97.06 83 TYR A C 1
ATOM 588 O O . TYR A 1 83 ? -2.845 0.507 -6.384 1.00 97.06 83 TYR A O 1
ATOM 596 N N . ASN A 1 84 ? -2.077 -1.090 -7.746 1.00 97.50 84 ASN A N 1
ATOM 597 C CA . ASN A 1 84 ? -2.805 -2.182 -7.102 1.00 97.50 84 ASN A CA 1
ATOM 598 C C . ASN A 1 84 ? -1.899 -2.914 -6.100 1.00 97.50 84 ASN A C 1
ATOM 600 O O . ASN A 1 84 ? -1.182 -3.853 -6.443 1.00 97.50 84 ASN A O 1
ATOM 604 N N . LEU A 1 85 ? -1.938 -2.455 -4.846 1.00 97.38 85 LEU A N 1
ATOM 605 C CA . LEU A 1 85 ? -1.076 -2.942 -3.760 1.00 97.38 85 LEU A CA 1
ATOM 606 C C . LEU A 1 85 ? -1.452 -4.335 -3.231 1.00 97.38 85 LEU A C 1
ATOM 608 O O . LEU A 1 85 ? -0.657 -4.940 -2.523 1.00 97.38 85 LEU A O 1
ATOM 612 N N . PHE A 1 86 ? -2.655 -4.821 -3.544 1.00 96.94 86 PHE A N 1
ATOM 613 C CA . PHE A 1 86 ? -3.246 -6.007 -2.911 1.00 96.94 86 PHE A CA 1
ATOM 614 C C . PHE A 1 86 ? -3.540 -7.142 -3.897 1.00 96.94 86 PHE A C 1
ATOM 616 O O . PHE A 1 86 ? -4.160 -8.135 -3.527 1.00 96.94 86 PHE A O 1
ATOM 623 N N . GLY A 1 87 ? -3.173 -6.989 -5.172 1.00 95.38 87 GLY A N 1
ATOM 624 C CA . GLY A 1 87 ? -3.430 -8.013 -6.184 1.00 95.38 87 GLY A CA 1
ATOM 625 C C . GLY A 1 87 ? -4.916 -8.249 -6.479 1.00 95.38 87 GLY A C 1
ATOM 626 O O . GLY A 1 87 ? -5.287 -9.333 -6.932 1.00 95.38 87 GLY A O 1
ATOM 627 N N . VAL A 1 88 ? -5.784 -7.256 -6.242 1.00 96.50 88 VAL A N 1
ATOM 628 C CA . VAL A 1 88 ? -7.230 -7.392 -6.486 1.00 96.50 88 VAL A CA 1
ATOM 629 C C . VAL A 1 88 ? -7.480 -7.547 -7.985 1.00 96.50 88 VAL A C 1
ATOM 631 O O . VAL A 1 88 ? -7.112 -6.679 -8.778 1.00 96.50 88 VAL A O 1
ATOM 634 N N . LYS A 1 89 ? -8.107 -8.656 -8.383 1.00 96.31 89 LYS A N 1
ATOM 635 C CA . LYS A 1 89 ? -8.492 -8.932 -9.774 1.00 96.31 89 LYS A CA 1
ATOM 636 C C . LYS A 1 89 ? -9.822 -8.250 -10.110 1.00 96.31 89 LYS A C 1
ATOM 638 O O . LYS A 1 89 ? -10.717 -8.192 -9.272 1.00 96.31 89 LYS A O 1
ATOM 643 N N . GLY A 1 90 ? -9.977 -7.796 -11.354 1.00 96.44 90 GLY A N 1
ATOM 644 C CA . GLY A 1 90 ? -11.213 -7.190 -11.860 1.00 96.44 90 GLY A CA 1
ATOM 645 C C . GLY A 1 90 ? -10.964 -5.857 -12.559 1.00 96.44 90 GLY A C 1
ATOM 646 O O . GLY A 1 90 ? -9.890 -5.631 -13.112 1.00 96.44 90 GLY A O 1
ATOM 647 N N . SER A 1 91 ? -11.971 -4.985 -12.534 1.00 96.50 91 SER A N 1
ATOM 648 C CA . SER A 1 91 ? -11.882 -3.620 -13.056 1.00 96.50 91 SER A CA 1
ATOM 649 C C . SER A 1 91 ? -12.143 -2.598 -11.960 1.00 96.50 91 SER A C 1
ATOM 651 O O . SER A 1 91 ? -13.079 -2.773 -11.177 1.00 96.50 91 SER A O 1
ATOM 653 N N . TYR A 1 92 ? -11.410 -1.491 -11.981 1.00 96.62 92 TYR A N 1
ATOM 654 C CA . TYR A 1 92 ? -11.678 -0.326 -11.140 1.00 96.62 92 TYR A CA 1
ATOM 655 C C . TYR A 1 92 ? -11.963 0.878 -12.038 1.00 96.62 92 TYR A C 1
ATOM 657 O O . TYR A 1 92 ? -11.134 1.236 -12.870 1.00 96.62 92 TYR A O 1
ATOM 665 N N . ASN A 1 93 ? -13.157 1.470 -11.934 1.00 96.56 93 ASN A N 1
ATOM 666 C CA . ASN A 1 93 ? -13.595 2.596 -12.776 1.00 96.56 93 ASN A CA 1
ATOM 667 C C . ASN A 1 93 ? -13.386 2.372 -14.291 1.00 96.56 93 ASN A C 1
ATOM 669 O O . ASN A 1 93 ? -12.994 3.279 -15.022 1.00 96.56 93 ASN A O 1
ATOM 673 N N . GLY A 1 94 ? -13.620 1.143 -14.764 1.00 96.94 94 GLY A N 1
ATOM 674 C CA . GLY A 1 94 ? -13.441 0.758 -16.170 1.00 96.94 94 GLY A CA 1
ATOM 675 C C . GLY A 1 94 ? -11.991 0.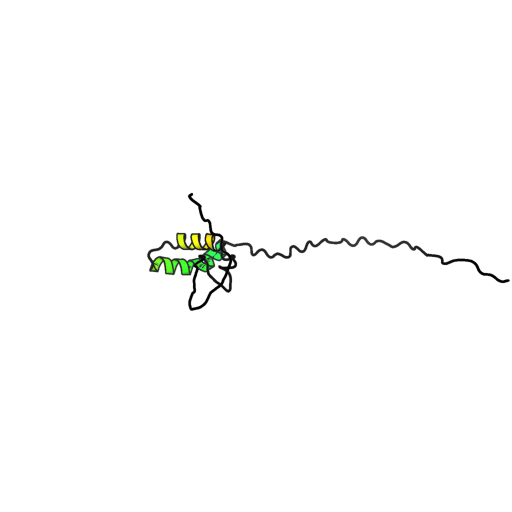502 -16.601 1.00 96.94 94 GLY A C 1
ATOM 676 O O . GLY A 1 94 ? -11.771 0.105 -17.743 1.00 96.94 94 GLY A O 1
ATOM 677 N N . GLN A 1 95 ? -11.008 0.682 -15.715 1.00 97.31 95 GLN A N 1
ATOM 678 C CA . GLN A 1 95 ? -9.601 0.372 -15.973 1.00 97.31 95 GLN A CA 1
ATOM 679 C C . GLN A 1 95 ? -9.281 -1.080 -15.596 1.00 97.31 95 GLN A C 1
ATOM 681 O O . GLN A 1 95 ? -9.788 -1.601 -14.599 1.00 97.31 95 GLN A O 1
ATOM 686 N N . VAL A 1 96 ? -8.432 -1.727 -16.398 1.00 97.00 96 VAL A N 1
ATOM 687 C CA . VAL A 1 96 ? -7.992 -3.117 -16.226 1.00 97.00 96 VAL A CA 1
ATOM 688 C C . VAL A 1 96 ? -6.543 -3.268 -16.691 1.00 97.00 96 VAL A C 1
ATOM 690 O O . VAL A 1 96 ? -6.123 -2.620 -17.649 1.00 97.00 96 VAL A O 1
ATOM 693 N N . VAL A 1 97 ? -5.794 -4.155 -16.039 1.00 96.69 97 VAL A N 1
ATOM 694 C CA . VAL A 1 97 ? -4.466 -4.600 -16.473 1.00 96.69 97 VAL A CA 1
ATOM 695 C C . VAL A 1 97 ? -4.424 -6.128 -16.453 1.00 96.69 97 VAL A C 1
ATOM 697 O O . VAL A 1 97 ? -4.893 -6.757 -15.506 1.00 96.69 97 VAL A O 1
ATOM 700 N N . TYR A 1 98 ? -3.886 -6.734 -17.512 1.00 96.69 98 TYR A N 1
ATOM 701 C CA . TYR A 1 98 ? -3.735 -8.185 -17.619 1.00 96.69 98 TYR A CA 1
ATOM 702 C C . TYR A 1 98 ? -2.286 -8.579 -17.333 1.00 96.69 98 TYR A C 1
ATOM 704 O O . TYR A 1 98 ? -1.367 -8.116 -18.006 1.00 96.69 98 TYR A O 1
ATOM 712 N N . MET A 1 99 ? -2.087 -9.445 -16.340 1.00 95.12 99 MET A N 1
ATOM 713 C CA . MET A 1 99 ? -0.782 -9.970 -15.930 1.00 95.12 99 MET A CA 1
ATOM 714 C C . MET A 1 99 ? -0.917 -11.451 -15.565 1.00 95.12 99 MET A C 1
ATOM 716 O O . MET A 1 99 ? -1.970 -11.886 -15.100 1.00 95.12 99 MET A O 1
ATOM 720 N N . ALA A 1 100 ? 0.143 -12.235 -15.768 1.00 94.19 100 ALA A N 1
ATOM 721 C CA . ALA A 1 100 ? 0.163 -13.631 -15.340 1.00 94.19 100 ALA A CA 1
ATOM 722 C C . ALA A 1 100 ? 0.203 -13.722 -13.803 1.00 94.19 100 ALA A C 1
ATOM 724 O O . ALA A 1 100 ? 1.015 -13.050 -13.167 1.00 94.19 100 ALA A O 1
ATOM 725 N N . THR A 1 101 ? -0.639 -14.575 -13.213 1.00 90.94 101 THR A N 1
ATOM 726 C CA . THR A 1 101 ? -0.645 -14.857 -11.767 1.00 90.94 101 THR A CA 1
ATOM 727 C C . THR A 1 101 ? -0.255 -16.305 -11.498 1.00 90.94 101 THR A C 1
ATOM 729 O O . THR A 1 101 ? -0.540 -17.191 -12.302 1.00 90.94 101 THR A O 1
ATOM 732 N N . LYS A 1 102 ? 0.398 -16.555 -10.359 1.00 90.12 102 LYS A N 1
ATOM 733 C CA . LYS A 1 102 ? 0.675 -17.916 -9.884 1.00 90.12 102 LYS A CA 1
ATOM 734 C C . LYS A 1 102 ? -0.568 -18.440 -9.169 1.00 90.12 102 LYS A C 1
ATOM 736 O O . LYS A 1 102 ? -1.024 -17.808 -8.227 1.00 90.12 102 LYS A O 1
ATOM 741 N N . GLU A 1 103 ? -1.085 -19.576 -9.614 1.00 89.19 103 GLU A N 1
ATOM 742 C CA . GLU A 1 103 ? -2.220 -20.275 -9.004 1.00 89.19 103 GLU A CA 1
ATOM 743 C C . GLU A 1 103 ? -1.787 -21.705 -8.673 1.00 89.19 103 GLU A C 1
ATOM 745 O O . GLU A 1 103 ? -1.020 -22.309 -9.428 1.00 89.19 103 GLU A O 1
ATOM 750 N N . TYR A 1 104 ? -2.276 -22.250 -7.561 1.00 88.88 104 TYR A N 1
ATOM 751 C CA . TYR A 1 104 ? -2.019 -23.633 -7.159 1.00 88.88 104 TYR A CA 1
ATOM 752 C C . TYR A 1 104 ? -3.340 -24.397 -7.138 1.00 88.88 104 TYR A C 1
ATOM 754 O O . TYR A 1 104 ? -4.285 -23.988 -6.469 1.00 88.88 104 TYR A O 1
ATOM 762 N N . VAL A 1 105 ? -3.402 -25.515 -7.861 1.00 87.81 105 VAL A N 1
ATOM 763 C CA . VAL A 1 105 ? -4.538 -26.442 -7.830 1.00 87.81 105 VAL A CA 1
ATOM 764 C C . VAL A 1 105 ? -4.044 -27.737 -7.203 1.00 87.81 105 VAL A C 1
ATOM 766 O O . VAL A 1 105 ? -3.162 -28.390 -7.757 1.00 87.81 105 VAL A O 1
ATOM 769 N N . THR A 1 106 ? -4.583 -28.092 -6.038 1.00 79.31 106 THR A N 1
ATOM 770 C CA . THR A 1 106 ? -4.350 -29.413 -5.448 1.00 79.31 106 THR A CA 1
ATOM 771 C C . THR A 1 106 ? -5.336 -30.385 -6.081 1.00 79.31 106 THR A C 1
ATOM 773 O O . THR A 1 106 ? -6.535 -30.306 -5.816 1.00 79.31 106 THR A O 1
ATOM 776 N N . ASP A 1 107 ? -4.841 -31.272 -6.940 1.00 78.75 107 ASP A N 1
ATOM 777 C CA . ASP A 1 107 ? -5.632 -32.369 -7.494 1.00 78.75 107 ASP A CA 1
ATOM 778 C C . ASP A 1 107 ? -5.789 -33.459 -6.423 1.00 78.75 107 ASP A C 1
ATOM 780 O O . ASP A 1 107 ? -4.827 -34.141 -6.066 1.00 78.75 107 ASP A O 1
ATOM 784 N N . ASN A 1 108 ? -6.989 -33.565 -5.851 1.00 65.69 108 ASN A N 1
ATOM 785 C CA . ASN A 1 108 ? -7.350 -34.619 -4.906 1.00 65.69 108 ASN A CA 1
ATOM 786 C C . ASN A 1 108 ? -8.131 -35.686 -5.681 1.00 65.69 108 ASN A C 1
ATOM 788 O O . ASN A 1 108 ? -9.359 -35.605 -5.752 1.00 65.69 108 ASN A O 1
ATOM 792 N N . GLY A 1 109 ? -7.407 -36.620 -6.301 1.00 59.53 109 GLY A N 1
ATOM 793 C CA . GLY A 1 109 ? -7.990 -37.787 -6.973 1.00 59.53 109 GLY A CA 1
ATOM 794 C C . GLY A 1 109 ? -8.857 -38.650 -6.063 1.00 59.53 109 GLY A C 1
ATOM 795 O O . GLY A 1 109 ? -8.560 -38.724 -4.847 1.00 59.53 109 GLY A O 1
#

Sequence (109 aa):
MVSSSLGTSLLVGPMMVTAVPQHVHADEQGSQTVADPQAFIDQIGWSASEVAASNDLYASVMIAQALLESAYGTSGLASAPNYNLFGVKGSYNGQVVYMATKEYVTDNG

Secondary structure (DSSP, 8-state):
------------------------------------HHHHHHHHHHHHHHHHHHTT--HHHHHHHHHHHHTTTTSTTTSTTT--TT---S-BTTB--------------

pLDDT: mean 81.66, std 20.4, range [43.5, 98.62]

Radius of gyration: 32.07 Å; chains: 1; bounding box: 81×46×83 Å

InterPro domains:
  IPR002901 Mannosyl-glycoprotein endo-beta-N-acetylglucosamidase-like domain [PF01832] (47-105)
  IPR002901 Mannosyl-glycoprotein endo-beta-N-acetylglucosamidase-like domain [SM00047] (27-108)
  IPR051056 Glycosyl Hydrolase Family 73 [PTHR33308] (17-105)

Foldseek 3Di:
DDDDDDDDDDDPDDDPPPPDPPPPPPPPVDPPVPQDLVVLCVVCVVVLVVVCVVPVHDSVVVSVQLCVQCVSQPRPCCDPPNNDSNPDADDDPNDHDDDDDDDDDDDDD